Protein AF-A0A0R0BRW7-F1 (afdb_monomer_lite)

Organism: NCBI:txid266128

Secondary structure (DSSP, 8-state):
---THHHHHHHHHHHTTSEEEESSPPPGGGS-TTT-HHHHHHHHHHHHHS-EEHHHHHHHHT--HHHHHHHHHHHHHTT-EEEEPTT--------------------TT-HHHHHHHHHTT----

Sequence (125 aa):
MAPAGTDEAGQWSLLRPQLLYLIRWPDPAGVPETLGWGNTARVCALLSRRQSAGFLVGQLLGMEPALCQQILLLLWRQGCLQAIAPGVLGEAAAVAPAASDPTPTTPAGSFIVRLWRRLAGLGQH

Radius of gyration: 19.79 Å; chains: 1; bounding box: 36×62×36 Å

pLDDT: mean 75.24, std 17.96, range [38.34, 93.12]

Foldseek 3Di:
DDDPVVVLVVVLVVQQAFWKAFPDQDDPVQDDPVLPPVNLVQLNVVRPVDTDGQQCSCVVVVHDSVSSSVSVSSCVVVVRMDTDDPPPPDDDDDPDPDDDDDDDPDDDPDPVVVVVCVVVVVPDD

Structure (mmCIF, N/CA/C/O backbone):
data_AF-A0A0R0BRW7-F1
#
_entry.id   AF-A0A0R0BRW7-F1
#
loop_
_atom_site.group_PDB
_atom_site.id
_atom_site.type_symbol
_atom_site.label_atom_id
_atom_site.label_alt_id
_atom_site.label_comp_id
_atom_site.label_asym_id
_atom_site.label_entity_id
_atom_site.label_seq_id
_atom_site.pdbx_PDB_ins_code
_atom_site.Cartn_x
_atom_site.Cartn_y
_atom_site.Cartn_z
_atom_site.occupancy
_atom_site.B_iso_or_equiv
_atom_site.auth_seq_id
_atom_site.auth_comp_id
_atom_site.auth_asym_id
_atom_site.auth_atom_id
_atom_site.pdbx_PDB_model_num
ATOM 1 N N . MET A 1 1 ? 17.668 -19.595 9.838 1.00 38.41 1 MET A N 1
ATOM 2 C CA . MET A 1 1 ? 16.304 -19.459 9.286 1.00 38.41 1 MET A CA 1
ATOM 3 C C . MET A 1 1 ? 15.542 -18.520 10.216 1.00 38.41 1 MET A C 1
ATOM 5 O O . MET A 1 1 ? 15.032 -18.964 11.231 1.00 38.41 1 MET A O 1
ATOM 9 N N . ALA A 1 2 ? 15.651 -17.208 9.983 1.00 38.34 2 ALA A N 1
ATOM 10 C CA . ALA A 1 2 ? 15.093 -16.175 10.863 1.00 38.34 2 ALA A CA 1
ATOM 11 C C . ALA A 1 2 ? 13.602 -15.945 10.542 1.00 38.34 2 ALA A C 1
ATOM 13 O O . ALA A 1 2 ? 13.219 -16.096 9.379 1.00 38.34 2 ALA A O 1
ATOM 14 N N . PRO A 1 3 ? 12.755 -15.608 11.530 1.00 45.53 3 PRO A N 1
ATOM 15 C CA . PRO A 1 3 ? 11.321 -15.474 11.317 1.00 45.53 3 PRO A CA 1
ATOM 16 C C . PRO A 1 3 ? 11.032 -14.201 10.512 1.00 45.53 3 PRO A C 1
ATOM 18 O O . PRO A 1 3 ? 11.130 -13.089 11.022 1.00 45.53 3 PRO A O 1
ATOM 21 N N . ALA A 1 4 ? 10.647 -14.365 9.247 1.00 52.34 4 ALA A N 1
ATOM 22 C CA . ALA A 1 4 ? 10.262 -13.264 8.360 1.00 52.34 4 ALA A CA 1
ATOM 23 C C . ALA A 1 4 ? 9.010 -12.491 8.841 1.00 52.34 4 ALA A C 1
ATOM 25 O O . ALA A 1 4 ? 8.746 -11.394 8.363 1.00 52.34 4 ALA A O 1
ATOM 26 N N . GLY A 1 5 ? 8.260 -13.028 9.813 1.00 51.09 5 GLY A N 1
ATOM 27 C CA . GLY A 1 5 ? 6.989 -12.456 10.273 1.00 51.09 5 GLY A CA 1
ATOM 28 C C . GLY A 1 5 ? 7.099 -11.246 11.209 1.00 51.09 5 GLY A C 1
ATOM 29 O O . GLY A 1 5 ? 6.152 -10.468 11.300 1.00 51.09 5 GLY A O 1
ATOM 30 N N . THR A 1 6 ? 8.227 -11.045 11.899 1.00 55.47 6 THR A N 1
ATOM 31 C CA . THR A 1 6 ? 8.386 -9.904 12.826 1.00 55.47 6 THR A CA 1
ATOM 32 C C . THR A 1 6 ? 8.637 -8.583 12.102 1.00 55.47 6 THR A C 1
ATOM 34 O O . THR A 1 6 ? 8.251 -7.527 12.600 1.00 55.47 6 THR A O 1
ATOM 37 N N . ASP A 1 7 ? 9.240 -8.639 10.916 1.00 66.19 7 ASP A N 1
ATOM 38 C CA . ASP A 1 7 ? 9.613 -7.441 10.163 1.00 66.19 7 ASP A CA 1
ATOM 39 C C . ASP A 1 7 ? 8.394 -6.820 9.461 1.00 66.19 7 ASP A C 1
ATOM 41 O O . ASP A 1 7 ? 8.171 -5.615 9.549 1.00 66.19 7 ASP A O 1
ATOM 45 N N . GLU A 1 8 ? 7.513 -7.640 8.874 1.00 72.38 8 GLU A N 1
ATOM 46 C CA . GLU A 1 8 ? 6.314 -7.157 8.170 1.00 72.38 8 GLU A CA 1
ATOM 47 C C . GLU A 1 8 ? 5.306 -6.474 9.101 1.00 72.38 8 GLU A C 1
ATOM 49 O O . GLU A 1 8 ? 4.734 -5.438 8.756 1.00 72.38 8 GLU A O 1
ATOM 54 N N . ALA A 1 9 ? 5.108 -7.016 10.306 1.00 78.00 9 ALA A N 1
ATOM 55 C CA . ALA A 1 9 ? 4.234 -6.407 11.306 1.00 78.00 9 ALA A CA 1
ATOM 56 C C . ALA A 1 9 ? 4.790 -5.060 11.807 1.00 78.00 9 ALA A C 1
ATOM 58 O O . ALA A 1 9 ? 4.028 -4.108 12.017 1.00 78.00 9 ALA A O 1
ATOM 59 N N . GLY A 1 10 ? 6.116 -4.957 11.953 1.00 80.56 10 GLY A N 1
ATOM 60 C CA . GLY A 1 10 ? 6.807 -3.716 12.307 1.00 80.56 10 GLY A CA 1
ATOM 61 C C . GLY A 1 10 ? 6.714 -2.662 11.201 1.00 80.56 10 GLY A C 1
ATOM 62 O O . GLY A 1 10 ? 6.284 -1.537 11.457 1.00 80.56 10 GLY A O 1
ATOM 63 N N . GLN A 1 11 ? 7.020 -3.041 9.958 1.00 82.00 11 GLN A N 1
ATOM 64 C CA . GLN A 1 11 ? 6.890 -2.177 8.781 1.00 82.00 11 GLN A CA 1
ATOM 65 C C . GLN A 1 11 ? 5.457 -1.674 8.609 1.00 82.00 11 GLN A C 1
ATOM 67 O O . GLN A 1 11 ? 5.236 -0.481 8.399 1.00 82.00 11 GLN A O 1
ATOM 72 N N . TRP A 1 12 ? 4.465 -2.555 8.758 1.00 83.12 12 TRP A N 1
ATOM 73 C CA . TRP A 1 12 ? 3.067 -2.153 8.680 1.00 83.12 12 TRP A CA 1
ATOM 74 C C . TRP A 1 12 ? 2.690 -1.168 9.782 1.00 83.12 12 TRP A C 1
ATOM 76 O O . TRP A 1 12 ? 2.013 -0.183 9.508 1.00 83.12 12 TR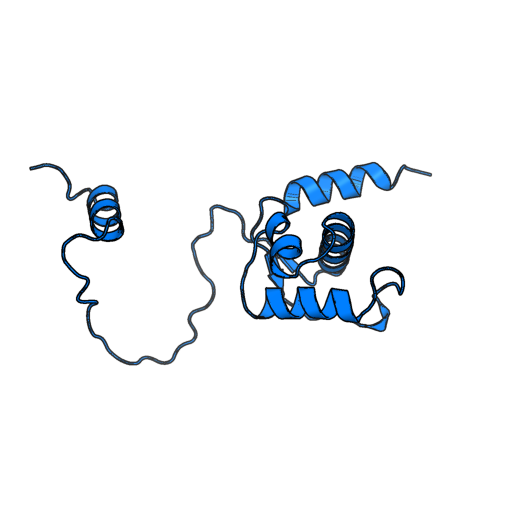P A O 1
ATOM 86 N N . SER A 1 13 ? 3.160 -1.379 11.012 1.00 83.06 13 SER A N 1
ATOM 87 C CA . SER A 1 13 ? 2.894 -0.462 12.127 1.00 83.06 13 SER A CA 1
ATOM 88 C C . SER A 1 13 ? 3.446 0.945 11.868 1.00 83.06 13 SER A C 1
ATOM 90 O O . SER A 1 13 ? 2.803 1.928 12.233 1.00 83.06 13 SER A O 1
ATOM 92 N N . LEU A 1 14 ? 4.586 1.049 11.177 1.00 80.81 14 LEU A N 1
ATOM 93 C CA . LEU A 1 14 ? 5.183 2.322 10.759 1.00 80.81 14 LEU A CA 1
ATOM 94 C C . LEU A 1 14 ? 4.480 2.950 9.548 1.00 80.81 14 LEU A C 1
ATOM 96 O O . LEU A 1 14 ? 4.413 4.174 9.441 1.00 80.81 14 LEU A O 1
ATOM 100 N N . LEU A 1 15 ? 3.957 2.139 8.629 1.00 82.69 15 LEU A N 1
ATOM 101 C CA . LEU A 1 15 ? 3.276 2.611 7.419 1.00 82.69 15 LEU A CA 1
ATOM 102 C C . LEU A 1 15 ? 1.823 2.999 7.662 1.00 82.69 15 LEU A C 1
ATOM 104 O O . LEU A 1 15 ? 1.318 3.936 7.047 1.00 82.69 15 LEU A O 1
ATOM 108 N N . ARG A 1 16 ? 1.146 2.290 8.564 1.00 81.06 16 ARG A N 1
ATOM 109 C CA . ARG A 1 16 ? -0.282 2.438 8.841 1.00 81.06 16 ARG A CA 1
ATOM 110 C C . ARG A 1 16 ? -0.702 3.889 9.117 1.00 81.06 16 ARG A C 1
ATOM 112 O O . ARG A 1 16 ? -1.705 4.292 8.525 1.00 81.06 16 ARG A O 1
ATOM 119 N N . PRO A 1 17 ? -0.008 4.675 9.967 1.00 83.94 17 PRO A N 1
ATOM 120 C CA . PRO A 1 17 ? -0.398 6.059 10.232 1.00 83.94 17 PRO A CA 1
ATOM 121 C C . PRO A 1 17 ? 0.069 7.052 9.157 1.00 83.94 17 PRO A C 1
ATOM 123 O O . PRO A 1 17 ? -0.347 8.208 9.195 1.00 83.94 17 PRO A O 1
ATOM 126 N N . GLN A 1 18 ? 0.929 6.646 8.218 1.00 83.94 18 GLN A N 1
ATOM 127 C CA . GLN A 1 18 ? 1.533 7.564 7.257 1.00 83.94 18 GLN A CA 1
ATOM 128 C C . GLN A 1 18 ? 0.665 7.769 6.017 1.00 83.94 18 GLN A C 1
ATOM 130 O O . GLN A 1 18 ? -0.036 6.862 5.560 1.00 83.94 18 GLN A O 1
ATOM 135 N N . LEU A 1 19 ? 0.738 8.982 5.465 1.00 87.75 19 LEU A N 1
ATOM 136 C CA . LEU A 1 19 ? 0.156 9.325 4.172 1.00 87.75 19 LEU A CA 1
ATOM 137 C C . LEU A 1 19 ? 1.031 8.742 3.068 1.00 87.75 19 LEU A C 1
ATOM 139 O O . LEU A 1 19 ? 2.191 9.120 2.929 1.00 87.75 19 LEU A O 1
ATOM 143 N N . LEU A 1 20 ? 0.464 7.823 2.293 1.00 90.00 20 LEU A N 1
ATOM 144 C CA . LEU A 1 20 ? 1.144 7.151 1.197 1.00 90.00 20 LEU A CA 1
ATOM 145 C C . LEU A 1 20 ? 0.737 7.781 -0.132 1.00 90.00 20 LEU A C 1
ATOM 147 O O . LEU A 1 20 ? -0.432 8.126 -0.336 1.00 90.00 20 LEU A O 1
ATOM 151 N N . TYR A 1 21 ? 1.690 7.878 -1.052 1.00 90.75 21 TYR A N 1
ATOM 152 C CA . TYR A 1 21 ? 1.435 8.211 -2.449 1.00 90.75 21 TYR A CA 1
ATOM 153 C C . TYR A 1 21 ? 2.267 7.338 -3.379 1.00 90.75 21 TYR A C 1
ATOM 155 O O . TYR A 1 21 ? 3.316 6.811 -2.997 1.00 90.75 21 TYR A O 1
ATOM 163 N N . LEU A 1 22 ? 1.767 7.162 -4.600 1.00 92.25 22 LEU A N 1
ATOM 164 C CA . LEU A 1 22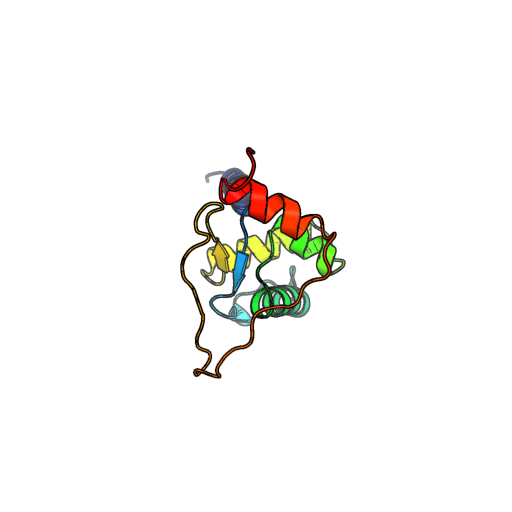 ? 2.444 6.369 -5.614 1.00 92.25 22 LEU A CA 1
ATOM 165 C C . LEU A 1 22 ? 3.497 7.224 -6.329 1.00 92.25 22 LEU A C 1
ATOM 167 O O . LEU A 1 22 ? 3.171 8.282 -6.861 1.00 92.25 22 LEU A O 1
ATOM 171 N N . ILE A 1 23 ? 4.743 6.750 -6.365 1.00 91.81 23 ILE A N 1
ATOM 172 C CA . ILE A 1 23 ? 5.832 7.374 -7.136 1.00 91.81 23 ILE A CA 1
ATOM 173 C C . ILE A 1 23 ? 5.953 6.714 -8.510 1.00 91.81 23 ILE A C 1
ATOM 175 O O . ILE A 1 23 ? 6.176 7.374 -9.521 1.00 91.81 23 ILE A O 1
ATOM 179 N N . ARG A 1 24 ? 5.826 5.384 -8.546 1.00 90.38 24 ARG A N 1
ATOM 180 C CA . ARG A 1 24 ? 5.945 4.571 -9.758 1.00 90.38 24 ARG A CA 1
ATOM 181 C C . ARG A 1 24 ? 4.911 3.459 -9.747 1.00 90.38 24 ARG A C 1
ATOM 183 O O . ARG A 1 24 ? 4.519 2.976 -8.686 1.00 90.38 24 ARG A O 1
ATOM 190 N N . TRP A 1 25 ? 4.508 3.035 -10.935 1.00 91.00 25 TRP A N 1
ATOM 191 C CA . TRP A 1 25 ? 3.681 1.847 -11.083 1.00 91.00 25 TRP A CA 1
ATOM 192 C C . TRP A 1 25 ? 4.532 0.585 -10.888 1.00 91.00 25 TRP A C 1
ATOM 194 O O . TRP A 1 25 ? 5.669 0.552 -11.366 1.00 91.00 25 TRP A O 1
ATOM 204 N N . PRO A 1 26 ? 4.014 -0.430 -10.176 1.00 89.12 26 PRO A N 1
ATOM 205 C CA . PRO A 1 26 ? 4.688 -1.715 -10.038 1.00 89.12 26 PRO A CA 1
ATOM 206 C C . PRO A 1 26 ? 4.735 -2.446 -11.383 1.00 89.12 26 PRO A C 1
ATOM 208 O O . PRO A 1 26 ? 3.876 -2.243 -12.241 1.00 89.12 26 PRO A O 1
ATOM 211 N N . ASP A 1 27 ? 5.715 -3.330 -11.547 1.00 88.06 27 ASP A N 1
ATOM 212 C CA . ASP A 1 27 ? 5.753 -4.249 -12.683 1.00 88.06 27 ASP A CA 1
ATOM 213 C C . ASP A 1 27 ? 4.706 -5.364 -12.475 1.00 88.06 27 ASP A C 1
ATOM 215 O O . ASP A 1 27 ? 4.729 -6.013 -11.420 1.00 88.06 27 ASP A O 1
ATOM 219 N N . PRO A 1 28 ? 3.795 -5.621 -13.435 1.00 85.69 28 PRO A N 1
ATOM 220 C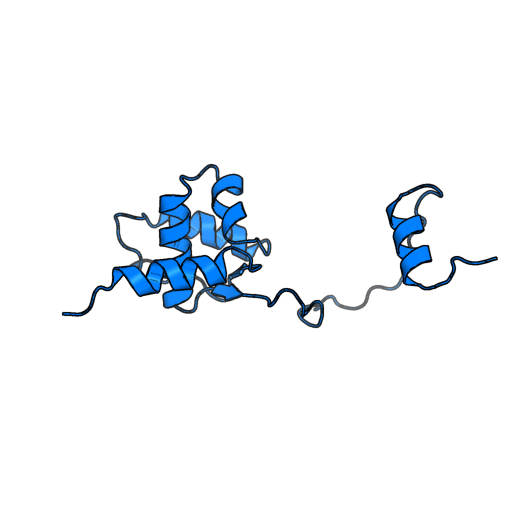 CA . PRO A 1 28 ? 2.840 -6.724 -13.347 1.00 85.69 28 PRO A CA 1
ATOM 221 C C . PRO A 1 28 ? 3.483 -8.095 -13.140 1.00 85.69 28 PRO A C 1
ATOM 223 O O . PRO A 1 28 ? 2.886 -8.930 -12.463 1.00 85.69 28 PRO A O 1
ATOM 226 N N . ALA A 1 29 ? 4.701 -8.324 -13.640 1.00 86.62 29 ALA A N 1
ATOM 227 C CA . ALA A 1 29 ? 5.408 -9.586 -13.428 1.00 86.62 29 ALA A CA 1
ATOM 228 C C . ALA A 1 29 ? 5.839 -9.799 -11.963 1.00 86.62 29 ALA A C 1
ATOM 230 O O . ALA A 1 29 ? 6.052 -10.930 -11.532 1.00 86.62 29 ALA A O 1
ATOM 231 N N . GLY A 1 30 ? 5.962 -8.718 -11.185 1.00 83.12 30 GLY A N 1
ATOM 232 C CA . GLY A 1 30 ? 6.375 -8.752 -9.782 1.00 83.12 30 GLY A CA 1
ATOM 233 C C . GLY A 1 30 ? 5.226 -8.914 -8.785 1.00 83.12 30 GLY A C 1
ATOM 234 O O . GLY A 1 30 ? 5.474 -8.896 -7.577 1.00 83.12 30 GLY A O 1
ATOM 235 N N . VAL A 1 31 ? 3.978 -9.019 -9.252 1.00 87.44 31 VAL A N 1
ATOM 236 C CA . VAL A 1 31 ? 2.799 -9.140 -8.387 1.00 87.44 31 VAL A CA 1
ATOM 237 C C . VAL A 1 31 ? 2.386 -10.610 -8.282 1.00 87.44 31 VAL A C 1
ATOM 239 O O . VAL A 1 31 ? 2.088 -11.229 -9.300 1.00 87.44 31 VAL A O 1
ATOM 242 N N . PRO A 1 32 ? 2.323 -11.184 -7.068 1.00 88.00 32 PRO A N 1
ATOM 243 C CA . PRO A 1 32 ? 1.892 -12.560 -6.889 1.00 88.00 32 PRO A CA 1
ATOM 244 C C . PRO A 1 32 ? 0.413 -12.715 -7.259 1.00 88.00 32 PRO A C 1
ATOM 246 O O . PRO A 1 32 ? -0.424 -11.866 -6.930 1.00 88.00 32 PRO A O 1
ATOM 249 N N . GLU A 1 33 ? 0.076 -13.840 -7.890 1.00 86.38 33 GLU A N 1
ATOM 250 C CA . GLU A 1 33 ? -1.299 -14.154 -8.303 1.00 86.38 33 GLU A CA 1
ATOM 251 C C . GLU A 1 33 ? -2.285 -14.161 -7.127 1.00 86.38 33 GLU A C 1
ATOM 253 O O . GLU A 1 33 ? -3.451 -13.818 -7.302 1.00 86.38 33 GLU A O 1
ATOM 258 N N . THR A 1 34 ? -1.805 -14.462 -5.915 1.00 87.06 34 THR A N 1
ATOM 259 C CA . THR A 1 34 ? -2.599 -14.455 -4.676 1.00 87.06 34 THR A CA 1
ATOM 260 C C . THR A 1 34 ? -3.192 -13.086 -4.344 1.00 87.06 34 THR A C 1
ATOM 262 O O . THR A 1 34 ? -4.292 -13.011 -3.802 1.00 87.06 34 THR A O 1
ATOM 265 N N . LEU A 1 35 ? -2.484 -12.002 -4.671 1.00 86.38 35 LEU A N 1
ATOM 266 C CA . LEU A 1 35 ? -2.981 -10.633 -4.503 1.00 86.38 35 LEU A CA 1
ATOM 267 C C . LEU A 1 35 ? -3.801 -10.196 -5.719 1.00 86.38 35 LEU A C 1
ATOM 269 O O . LEU A 1 35 ? -4.788 -9.469 -5.578 1.00 86.38 35 LEU A O 1
ATOM 273 N N . GLY A 1 36 ? -3.406 -10.683 -6.896 1.00 88.88 36 GLY A N 1
ATOM 274 C CA . GLY A 1 36 ? -4.041 -10.406 -8.173 1.00 88.88 36 GLY A CA 1
ATOM 275 C C . GLY A 1 36 ? -3.716 -9.007 -8.694 1.00 88.88 36 GLY A C 1
ATOM 276 O O . GLY A 1 36 ? -3.885 -7.997 -8.006 1.00 88.88 36 GLY A O 1
ATOM 277 N N . TRP A 1 37 ? -3.310 -8.924 -9.964 1.00 89.50 37 TRP A N 1
ATOM 278 C CA . TRP A 1 37 ? -2.961 -7.651 -10.603 1.00 89.50 37 TRP A CA 1
ATOM 279 C C . TRP A 1 37 ? -4.093 -6.618 -10.536 1.00 89.50 37 TRP A C 1
ATOM 281 O O . TRP A 1 37 ? -3.841 -5.444 -10.282 1.00 89.50 37 TRP A O 1
ATOM 291 N N . GLY A 1 38 ? -5.351 -7.047 -10.688 1.00 91.50 38 GLY A N 1
ATOM 292 C CA . GLY A 1 38 ? -6.507 -6.147 -10.639 1.00 91.50 38 GLY A CA 1
ATOM 293 C C . GLY A 1 38 ? -6.646 -5.399 -9.309 1.00 91.50 38 GLY A C 1
ATOM 294 O O . GLY A 1 38 ? -6.926 -4.201 -9.303 1.00 91.50 38 GLY A O 1
ATOM 295 N N . ASN A 1 39 ? -6.401 -6.064 -8.178 1.00 90.88 39 ASN A N 1
ATOM 296 C CA . ASN A 1 39 ? -6.467 -5.426 -6.862 1.00 90.88 39 ASN A CA 1
ATOM 297 C C . ASN A 1 39 ? -5.296 -4.464 -6.654 1.00 90.88 39 ASN A C 1
ATOM 299 O O . ASN A 1 39 ? -5.502 -3.331 -6.216 1.00 90.88 39 ASN A O 1
ATOM 303 N N . THR A 1 40 ? -4.087 -4.883 -7.035 1.00 91.94 40 THR A N 1
ATOM 304 C CA . THR A 1 40 ? -2.884 -4.045 -6.966 1.00 91.94 40 THR A CA 1
ATOM 305 C C . THR A 1 40 ? -3.033 -2.791 -7.822 1.00 91.94 40 THR A C 1
ATOM 307 O O . THR A 1 40 ? -2.822 -1.682 -7.335 1.00 91.94 40 THR A O 1
ATOM 310 N N . ALA A 1 41 ? -3.507 -2.935 -9.060 1.00 92.81 41 ALA A N 1
ATOM 311 C CA . ALA A 1 41 ? -3.758 -1.821 -9.964 1.00 92.81 41 ALA A CA 1
ATOM 312 C C . ALA A 1 41 ? -4.805 -0.844 -9.409 1.00 92.81 41 ALA A C 1
ATOM 314 O O . ALA A 1 41 ? -4.638 0.363 -9.554 1.00 92.81 41 ALA A O 1
ATOM 315 N N . ARG A 1 42 ? -5.854 -1.322 -8.723 1.00 93.12 42 ARG A N 1
ATOM 316 C CA . ARG A 1 42 ? -6.846 -0.451 -8.061 1.00 93.12 42 ARG A CA 1
ATOM 317 C C . ARG A 1 42 ? -6.232 0.367 -6.925 1.00 93.12 42 ARG A C 1
ATOM 319 O O . ARG A 1 42 ? -6.521 1.559 -6.817 1.00 93.12 42 ARG A O 1
ATOM 326 N N . VAL A 1 43 ? -5.370 -0.246 -6.111 1.00 92.81 43 VAL A N 1
ATOM 327 C CA . VAL A 1 43 ? -4.619 0.455 -5.055 1.00 92.81 43 VAL A CA 1
ATOM 328 C C . VAL A 1 43 ? -3.689 1.504 -5.664 1.00 92.81 43 VAL A C 1
ATOM 330 O O . VAL A 1 43 ? -3.734 2.667 -5.260 1.00 92.81 43 VAL A O 1
ATOM 333 N N . CYS A 1 44 ? -2.913 1.136 -6.685 1.00 92.31 44 CYS A N 1
ATOM 334 C CA . CYS A 1 44 ? -2.045 2.065 -7.407 1.00 92.31 44 CYS A CA 1
ATOM 335 C C . CYS A 1 44 ? -2.837 3.210 -8.049 1.00 92.31 44 CYS A C 1
ATOM 337 O O . CYS A 1 44 ? -2.450 4.370 -7.918 1.00 92.31 44 CYS A O 1
ATOM 339 N N . ALA A 1 45 ? -3.975 2.923 -8.683 1.00 92.00 45 ALA A N 1
ATOM 340 C CA . ALA A 1 45 ? -4.828 3.931 -9.305 1.00 92.00 45 ALA A CA 1
ATOM 341 C C . ALA A 1 45 ? -5.395 4.923 -8.278 1.00 92.00 45 ALA A C 1
ATOM 343 O O . ALA A 1 45 ? -5.421 6.126 -8.540 1.00 92.00 45 ALA A O 1
ATOM 344 N N . LEU A 1 46 ? -5.809 4.449 -7.097 1.00 92.00 46 LEU A N 1
ATOM 345 C CA . LEU A 1 46 ? -6.256 5.323 -6.011 1.00 92.00 46 LEU A CA 1
ATOM 346 C C . LEU A 1 46 ? -5.124 6.251 -5.552 1.00 92.00 46 LEU A C 1
ATOM 348 O O . LEU A 1 46 ? -5.313 7.467 -5.499 1.00 92.00 46 LEU A O 1
ATOM 352 N N . LEU A 1 47 ? -3.952 5.678 -5.262 1.00 90.31 47 LEU A N 1
ATOM 353 C CA . LEU A 1 47 ? 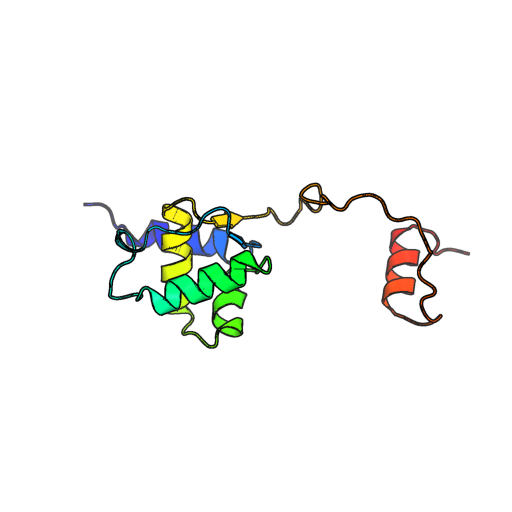-2.791 6.404 -4.738 1.00 90.31 47 LEU A CA 1
ATOM 354 C C . LEU A 1 47 ? -2.122 7.321 -5.773 1.00 90.31 47 LEU A C 1
ATOM 356 O O . LEU A 1 47 ? -1.464 8.284 -5.390 1.00 90.31 47 LEU A O 1
ATOM 360 N N . SER A 1 48 ? -2.322 7.064 -7.070 1.00 89.19 48 SER A N 1
ATOM 361 C CA . SER A 1 48 ? -1.912 7.969 -8.156 1.00 89.19 48 SER A CA 1
ATOM 362 C C . SER A 1 48 ? -2.748 9.247 -8.185 1.00 89.19 48 SER A C 1
ATOM 364 O O . SER A 1 48 ? -2.273 10.290 -8.618 1.00 89.19 48 SER A O 1
ATOM 366 N N . ARG A 1 49 ? -4.019 9.164 -7.769 1.00 87.50 49 ARG A N 1
ATOM 367 C CA . ARG A 1 49 ? -4.959 10.293 -7.818 1.00 87.50 49 ARG A CA 1
ATOM 368 C C . ARG A 1 49 ? -4.980 11.091 -6.527 1.00 87.50 49 ARG A C 1
ATOM 370 O O . ARG A 1 49 ? -5.216 12.295 -6.569 1.00 87.50 49 ARG A O 1
ATOM 377 N N . ARG A 1 50 ? -4.798 10.430 -5.382 1.00 85.19 50 ARG A N 1
ATOM 378 C CA . ARG A 1 50 ? -4.756 11.100 -4.084 1.00 85.19 50 ARG A CA 1
ATOM 379 C C . ARG A 1 50 ? -3.839 10.381 -3.112 1.00 85.19 50 ARG A C 1
ATOM 381 O O . ARG A 1 50 ? -3.813 9.156 -3.048 1.00 85.19 50 ARG A O 1
ATOM 388 N N . GLN A 1 51 ? -3.201 11.169 -2.265 1.00 88.19 51 GLN A N 1
ATOM 389 C CA . GLN A 1 51 ? -2.470 10.666 -1.114 1.00 88.19 51 GLN A CA 1
ATOM 390 C C . GLN A 1 51 ? -3.471 10.107 -0.095 1.00 88.19 51 GLN A C 1
ATOM 392 O O . GLN A 1 51 ? -4.532 10.698 0.134 1.00 88.19 51 GLN A O 1
ATOM 397 N N . SER A 1 52 ? -3.179 8.953 0.500 1.00 88.38 52 SER A N 1
ATOM 398 C CA . SER A 1 52 ? -4.084 8.327 1.466 1.00 88.38 52 SER A CA 1
ATOM 399 C C . SER A 1 52 ? -3.318 7.606 2.560 1.00 88.38 52 SER A C 1
ATOM 401 O O . SER A 1 52 ? -2.282 6.998 2.308 1.00 88.38 52 SER A O 1
ATOM 403 N N . ALA A 1 53 ? -3.851 7.646 3.781 1.00 87.12 53 ALA A N 1
ATOM 404 C CA . ALA A 1 53 ? -3.285 6.877 4.877 1.00 87.12 53 ALA A CA 1
ATOM 405 C C . ALA A 1 53 ? -3.435 5.377 4.603 1.00 87.12 53 ALA A C 1
ATOM 407 O O . ALA A 1 53 ? -4.499 4.949 4.139 1.00 87.12 53 ALA A O 1
ATOM 408 N N . GLY A 1 54 ? -2.406 4.585 4.917 1.00 84.50 54 GLY A N 1
ATOM 409 C CA . GLY A 1 54 ? -2.384 3.148 4.623 1.00 84.50 54 GLY A CA 1
ATOM 410 C C . GLY A 1 54 ? -3.605 2.395 5.166 1.00 84.50 54 GLY A C 1
ATOM 411 O O . GLY A 1 54 ? -4.181 1.564 4.469 1.00 84.50 54 GLY A O 1
ATOM 412 N N . PHE A 1 55 ? -4.084 2.753 6.364 1.00 85.06 55 PHE A N 1
ATOM 413 C CA . PHE A 1 55 ? -5.276 2.129 6.957 1.00 85.06 55 PHE A CA 1
ATOM 414 C C . PHE A 1 55 ? -6.601 2.475 6.251 1.00 85.06 55 PHE A C 1
ATOM 416 O O . PHE A 1 55 ? -7.570 1.729 6.380 1.00 85.06 55 PHE A O 1
ATOM 423 N N . LEU A 1 56 ? -6.664 3.597 5.525 1.00 89.00 56 LEU A N 1
ATOM 424 C CA . LEU A 1 56 ? -7.878 4.046 4.833 1.00 89.00 56 LEU A CA 1
ATOM 425 C C . LEU A 1 56 ? -8.017 3.448 3.434 1.00 89.00 56 LEU A C 1
ATOM 427 O O . LEU A 1 56 ? -9.132 3.356 2.930 1.00 89.00 56 LEU A O 1
ATOM 431 N N . VAL A 1 57 ? -6.915 3.036 2.804 1.00 89.38 57 VAL A N 1
ATOM 432 C CA . VAL A 1 57 ? -6.915 2.540 1.416 1.00 89.38 57 VAL A CA 1
ATOM 433 C C . VAL A 1 57 ? -7.891 1.373 1.235 1.00 89.38 57 VAL A C 1
ATOM 435 O O . VAL A 1 57 ? -8.696 1.397 0.306 1.00 89.38 57 VAL A O 1
ATOM 438 N N . GLY A 1 58 ? -7.884 0.401 2.154 1.00 89.06 58 GLY A N 1
ATOM 439 C CA . GLY A 1 58 ? -8.788 -0.752 2.095 1.00 89.06 58 GLY A CA 1
ATOM 440 C C . GLY A 1 58 ? -10.262 -0.353 2.190 1.00 89.06 58 GLY A C 1
ATOM 441 O O . GLY A 1 58 ? -11.076 -0.793 1.381 1.00 89.06 58 GLY A O 1
ATOM 442 N N . GLN A 1 59 ? -10.587 0.567 3.104 1.00 90.06 59 GLN A N 1
ATOM 443 C CA . GLN A 1 59 ? -11.949 1.083 3.291 1.00 90.06 59 GLN A CA 1
ATOM 444 C C . GLN A 1 59 ? -12.462 1.814 2.044 1.00 90.06 59 GLN A C 1
ATOM 446 O O . GLN A 1 59 ? -13.607 1.640 1.642 1.00 90.06 59 GLN A O 1
ATOM 451 N N . LEU A 1 60 ? -11.602 2.593 1.386 1.00 89.50 60 LEU A N 1
ATOM 452 C CA . LEU A 1 60 ? -11.965 3.357 0.189 1.00 89.50 60 LEU A CA 1
ATOM 453 C C . LEU A 1 60 ? -12.220 2.476 -1.034 1.00 89.50 60 LEU A C 1
ATOM 455 O O . LEU A 1 60 ? -12.979 2.860 -1.920 1.00 89.50 60 LEU A O 1
ATOM 459 N N . LEU A 1 61 ? -11.566 1.318 -1.099 1.00 89.19 61 LEU A N 1
ATOM 460 C CA . LEU A 1 61 ? -11.691 0.377 -2.210 1.00 89.19 61 LEU A CA 1
ATOM 461 C C . LEU A 1 61 ? -12.716 -0.732 -1.945 1.00 89.19 61 LEU A C 1
ATOM 463 O O . LEU A 1 61 ? -12.957 -1.541 -2.847 1.00 89.19 61 LEU A O 1
ATOM 467 N N . GLY A 1 62 ? -13.308 -0.769 -0.743 1.00 90.50 62 GLY A N 1
ATOM 468 C CA . GLY A 1 62 ? -14.183 -1.857 -0.299 1.00 90.50 62 GLY A CA 1
ATOM 469 C C . GLY A 1 62 ? -13.455 -3.203 -0.272 1.00 90.50 62 GLY A C 1
ATOM 470 O O . GLY A 1 62 ? -14.017 -4.217 -0.671 1.00 90.50 62 GLY A O 1
ATOM 471 N N . MET A 1 63 ? -12.173 -3.193 0.096 1.00 90.88 63 MET A N 1
ATOM 472 C CA . MET A 1 63 ? -11.275 -4.343 0.047 1.00 90.88 63 MET A CA 1
ATOM 473 C C . MET A 1 63 ? -10.974 -4.858 1.454 1.00 90.88 63 MET A C 1
ATOM 475 O O . MET A 1 63 ? -10.856 -4.071 2.395 1.00 90.88 63 MET A O 1
ATOM 479 N N . GLU A 1 64 ? -10.781 -6.173 1.574 1.00 89.88 64 GLU A N 1
ATOM 480 C CA . GLU A 1 64 ? -10.375 -6.813 2.825 1.00 89.88 64 GLU A CA 1
ATOM 481 C C . GLU A 1 64 ? -9.076 -6.177 3.366 1.00 89.88 64 GLU A C 1
ATOM 483 O O . GLU A 1 64 ? -8.088 -6.062 2.624 1.00 89.88 64 GLU A O 1
ATOM 488 N N . PRO A 1 65 ? -9.025 -5.766 4.648 1.00 87.38 65 PRO A N 1
ATOM 489 C CA . PRO A 1 65 ? -7.894 -5.018 5.191 1.00 87.38 65 PRO A CA 1
ATOM 490 C C . PRO A 1 65 ? -6.590 -5.819 5.158 1.00 87.38 65 PRO A C 1
ATOM 492 O O . PRO A 1 65 ? -5.537 -5.243 4.891 1.00 87.38 65 PRO A O 1
ATOM 495 N N . ALA A 1 66 ? -6.655 -7.139 5.360 1.00 89.44 66 ALA A N 1
ATOM 496 C CA . ALA A 1 66 ? -5.487 -8.015 5.282 1.00 89.44 66 ALA A CA 1
ATOM 497 C C . ALA A 1 66 ? -4.890 -8.054 3.864 1.00 89.44 66 ALA A C 1
ATOM 499 O O . ALA A 1 66 ? -3.672 -7.980 3.703 1.00 89.44 66 ALA A O 1
ATOM 500 N N . LEU A 1 67 ? -5.740 -8.106 2.832 1.00 90.75 67 LEU A N 1
ATOM 501 C CA . LEU A 1 67 ? -5.308 -8.108 1.433 1.00 90.75 67 LEU A CA 1
ATOM 502 C C . LEU A 1 67 ? -4.725 -6.745 1.038 1.00 90.75 67 LEU A C 1
ATOM 504 O O . LEU A 1 67 ? -3.653 -6.673 0.439 1.00 90.75 67 LEU A O 1
ATOM 508 N N . CYS A 1 68 ? -5.374 -5.652 1.448 1.00 91.31 68 CYS A N 1
ATOM 509 C CA . CYS A 1 68 ? -4.858 -4.301 1.227 1.00 91.31 68 CYS A CA 1
ATOM 510 C C . CYS A 1 68 ? -3.494 -4.087 1.902 1.00 91.31 68 CYS A C 1
ATOM 512 O O . CYS A 1 68 ? -2.601 -3.487 1.303 1.00 91.31 68 CYS A O 1
ATOM 514 N N . GLN A 1 69 ? -3.318 -4.579 3.131 1.00 91.81 69 GLN A N 1
ATOM 515 C CA . GLN A 1 69 ? -2.044 -4.517 3.848 1.00 91.81 69 GLN A CA 1
ATOM 516 C C . GLN A 1 69 ? -0.934 -5.229 3.066 1.00 91.81 69 GLN A C 1
ATOM 518 O O . GLN A 1 69 ? 0.139 -4.657 2.884 1.00 91.81 69 GLN A O 1
ATOM 523 N N . GLN A 1 70 ? -1.190 -6.442 2.570 1.00 92.00 70 GLN A N 1
ATOM 524 C CA . GLN A 1 70 ? -0.203 -7.199 1.796 1.00 92.00 70 GLN A CA 1
ATOM 525 C C . GLN A 1 70 ? 0.187 -6.475 0.499 1.00 92.00 70 GLN A C 1
ATOM 527 O O . GLN A 1 70 ? 1.371 -6.394 0.177 1.00 92.00 70 GLN A O 1
ATOM 532 N N . ILE A 1 71 ? -0.780 -5.879 -0.209 1.00 92.25 71 ILE A N 1
ATOM 533 C CA . ILE A 1 71 ? -0.503 -5.079 -1.413 1.00 92.25 71 ILE A CA 1
ATOM 534 C C . ILE A 1 71 ? 0.353 -3.858 -1.072 1.00 92.25 71 ILE A C 1
ATOM 536 O O . ILE A 1 71 ? 1.354 -3.606 -1.737 1.00 92.25 71 ILE A O 1
ATOM 540 N N . LEU A 1 72 ? -0.002 -3.099 -0.033 1.00 91.69 72 LEU A N 1
ATOM 541 C CA . LEU A 1 72 ? 0.755 -1.908 0.362 1.00 91.69 72 LEU A CA 1
ATOM 542 C C . LEU A 1 72 ? 2.188 -2.252 0.782 1.00 91.69 72 LEU A C 1
ATOM 544 O O . LEU A 1 72 ? 3.114 -1.543 0.395 1.00 91.69 72 LEU A O 1
ATOM 548 N N . LEU A 1 73 ? 2.384 -3.349 1.517 1.00 91.50 73 LEU A N 1
ATOM 549 C CA . LEU A 1 73 ? 3.715 -3.839 1.881 1.00 91.50 73 LEU A CA 1
ATOM 550 C C . LEU A 1 73 ? 4.523 -4.264 0.651 1.00 91.50 73 LEU A C 1
ATOM 552 O O . LEU A 1 73 ? 5.701 -3.924 0.547 1.00 91.50 73 LEU A O 1
ATOM 556 N N . LEU A 1 74 ? 3.904 -4.954 -0.310 1.00 91.62 74 LEU A N 1
ATOM 557 C CA . LEU A 1 74 ? 4.563 -5.327 -1.561 1.00 91.62 74 LEU A CA 1
ATOM 558 C C . LEU A 1 74 ? 5.020 -4.090 -2.343 1.00 91.62 74 LEU A C 1
ATOM 560 O O . LEU A 1 74 ? 6.184 -3.999 -2.734 1.00 91.62 74 LEU A O 1
ATOM 564 N N . LEU A 1 75 ? 4.133 -3.111 -2.514 1.00 90.94 75 LEU A N 1
ATOM 565 C CA . LEU A 1 75 ? 4.446 -1.869 -3.218 1.00 90.94 75 LEU A CA 1
ATOM 566 C C . LEU A 1 75 ? 5.522 -1.053 -2.489 1.00 90.94 75 LEU A C 1
ATOM 568 O O . LEU A 1 75 ? 6.382 -0.451 -3.133 1.00 90.94 75 LEU A O 1
ATOM 572 N N . TRP A 1 76 ? 5.507 -1.052 -1.156 1.00 90.12 76 TRP A N 1
ATOM 573 C CA . TRP A 1 76 ? 6.542 -0.421 -0.341 1.00 90.12 76 TRP A CA 1
ATOM 574 C C . TRP A 1 76 ? 7.912 -1.064 -0.571 1.00 90.12 76 TRP A C 1
ATOM 576 O O . TRP A 1 76 ? 8.883 -0.372 -0.872 1.00 90.12 76 TRP A O 1
ATOM 586 N N . ARG A 1 77 ? 7.984 -2.399 -0.523 1.00 89.25 77 ARG A N 1
ATOM 587 C CA . ARG A 1 77 ? 9.224 -3.161 -0.750 1.00 89.25 77 ARG A CA 1
ATOM 588 C C . ARG A 1 77 ? 9.784 -2.988 -2.161 1.00 89.25 77 ARG A C 1
ATOM 590 O O . ARG A 1 77 ? 10.996 -3.027 -2.338 1.00 89.25 77 ARG A O 1
ATOM 597 N N . GLN A 1 78 ? 8.921 -2.775 -3.151 1.00 88.62 78 GLN A N 1
ATOM 598 C CA . GLN A 1 78 ? 9.317 -2.483 -4.532 1.00 88.62 78 GLN A CA 1
ATOM 599 C C . GLN A 1 78 ? 9.715 -1.010 -4.752 1.00 88.62 78 GLN A C 1
ATOM 601 O O . GLN A 1 78 ? 10.041 -0.625 -5.875 1.00 88.62 78 GLN A O 1
ATOM 606 N N . GLY A 1 79 ? 9.660 -0.162 -3.718 1.00 89.00 79 GLY A N 1
ATOM 607 C CA . GLY A 1 79 ? 9.936 1.272 -3.845 1.00 89.00 79 GLY A CA 1
ATOM 608 C C . GLY A 1 79 ? 8.912 2.005 -4.717 1.00 89.00 79 GLY A C 1
ATOM 609 O O . GLY A 1 79 ? 9.236 3.011 -5.351 1.00 89.00 79 GLY A O 1
ATOM 610 N N . CYS A 1 80 ? 7.685 1.478 -4.797 1.00 90.62 80 CYS A N 1
ATOM 611 C CA . CYS A 1 80 ? 6.589 2.081 -5.554 1.00 90.62 80 CYS A CA 1
ATOM 612 C C . CYS A 1 80 ? 5.864 3.182 -4.776 1.00 90.62 80 CYS A C 1
ATOM 614 O O . CYS A 1 80 ? 5.249 4.065 -5.378 1.00 90.62 80 CYS A O 1
ATOM 616 N N . LEU A 1 81 ? 5.963 3.144 -3.446 1.00 90.94 81 LEU A N 1
ATOM 617 C CA . LEU A 1 81 ? 5.308 4.071 -2.532 1.00 90.94 81 LEU A CA 1
ATOM 618 C C . LEU A 1 81 ? 6.320 4.960 -1.817 1.00 90.94 81 LEU A C 1
ATOM 620 O O . LEU A 1 81 ? 7.404 4.508 -1.456 1.00 90.94 81 LEU A O 1
ATOM 624 N N . GLN A 1 82 ? 5.910 6.196 -1.542 1.00 89.06 82 GLN A N 1
ATOM 625 C CA . GLN A 1 82 ? 6.557 7.054 -0.555 1.00 89.06 82 GLN A CA 1
ATOM 626 C C . GLN A 1 82 ? 5.584 7.378 0.568 1.00 89.06 82 GLN A C 1
ATOM 628 O O . GLN A 1 82 ? 4.378 7.500 0.346 1.00 89.06 82 GLN A O 1
ATOM 633 N N . ALA A 1 83 ? 6.134 7.545 1.765 1.00 86.94 83 ALA A N 1
ATOM 634 C CA . ALA A 1 83 ? 5.410 8.033 2.919 1.00 86.94 83 ALA A CA 1
ATOM 635 C C . ALA A 1 83 ? 5.758 9.506 3.152 1.00 86.94 83 ALA A C 1
ATOM 637 O O . ALA A 1 83 ? 6.932 9.879 3.155 1.00 86.94 83 ALA A O 1
ATOM 638 N N . ILE A 1 84 ? 4.738 10.334 3.350 1.00 81.12 84 ILE A N 1
ATOM 639 C CA . ILE A 1 84 ? 4.907 11.710 3.810 1.00 81.12 84 ILE A CA 1
ATOM 640 C C . ILE A 1 84 ? 4.920 11.656 5.329 1.00 81.12 84 ILE A C 1
ATOM 642 O O . ILE A 1 84 ? 3.940 11.233 5.951 1.00 81.12 84 ILE A O 1
ATOM 646 N N . ALA A 1 85 ? 6.034 12.082 5.922 1.00 65.00 85 ALA A N 1
ATOM 647 C CA . ALA A 1 85 ? 6.127 12.211 7.364 1.00 65.00 85 ALA A CA 1
ATOM 648 C C . ALA A 1 85 ? 5.023 13.172 7.850 1.00 65.00 85 ALA A C 1
ATOM 650 O O . ALA A 1 85 ? 4.913 14.282 7.315 1.00 65.00 85 ALA A O 1
ATOM 651 N N . PRO A 1 86 ? 4.207 12.785 8.849 1.00 54.53 86 PRO A N 1
ATOM 652 C CA . PRO A 1 86 ? 3.217 13.674 9.444 1.00 54.53 86 PRO A CA 1
ATOM 653 C C . PRO A 1 86 ? 3.964 14.804 10.166 1.00 54.53 86 PRO A C 1
ATOM 655 O O . PRO A 1 86 ? 4.408 14.655 11.298 1.00 54.53 86 PRO A O 1
ATOM 658 N N . GLY A 1 87 ? 4.192 15.905 9.455 1.00 48.25 87 GLY A N 1
ATOM 659 C CA . GLY A 1 87 ? 5.064 17.001 9.885 1.00 48.25 87 GLY A CA 1
ATOM 660 C C . GLY A 1 87 ? 5.685 17.777 8.723 1.00 48.25 87 GLY A C 1
ATOM 661 O O . GLY A 1 87 ? 5.995 18.951 8.885 1.00 48.25 87 GLY A O 1
ATOM 662 N N . VAL A 1 88 ? 5.780 17.176 7.532 1.00 44.41 88 VAL A N 1
ATOM 663 C CA . VAL A 1 88 ? 6.181 17.870 6.299 1.00 44.41 88 VAL A CA 1
ATOM 664 C C . VAL A 1 88 ? 4.923 18.230 5.505 1.00 44.41 88 VAL A C 1
ATOM 666 O O . VAL A 1 88 ? 4.619 17.668 4.459 1.00 44.41 88 VAL A O 1
ATOM 669 N N . LEU A 1 89 ? 4.145 19.175 6.036 1.00 45.84 89 LEU A N 1
ATOM 670 C CA . LEU A 1 89 ? 3.311 20.039 5.197 1.00 45.84 89 LEU A CA 1
ATOM 671 C C . LEU A 1 89 ? 4.237 21.124 4.642 1.00 45.84 89 LEU A C 1
ATOM 673 O O . LEU A 1 89 ? 4.270 22.246 5.135 1.00 45.84 89 LEU A O 1
ATOM 677 N N . GLY A 1 90 ? 5.061 20.748 3.673 1.00 49.59 90 GLY A N 1
ATOM 678 C CA . GLY A 1 90 ? 6.013 21.645 3.039 1.00 49.59 90 GLY A CA 1
ATOM 679 C C . GLY A 1 90 ? 6.604 20.976 1.812 1.00 49.59 90 GLY A C 1
ATOM 680 O O . GLY A 1 90 ? 7.334 20.004 1.943 1.00 49.59 90 GLY A O 1
ATOM 681 N N . GLU A 1 91 ? 6.276 21.517 0.643 1.00 50.59 91 GLU A N 1
ATOM 682 C CA . GLU A 1 91 ? 6.915 21.237 -0.646 1.00 50.59 91 GLU A CA 1
ATOM 683 C C . GLU A 1 91 ? 6.685 19.854 -1.302 1.00 50.59 91 GLU A C 1
ATOM 685 O O . GLU A 1 91 ? 7.471 18.925 -1.146 1.00 50.59 91 GLU A O 1
ATOM 690 N N . ALA A 1 92 ? 5.627 19.752 -2.121 1.00 43.19 92 ALA A N 1
ATOM 691 C CA . ALA A 1 92 ? 5.612 19.167 -3.482 1.00 43.19 92 ALA A CA 1
ATOM 692 C C . ALA A 1 92 ? 4.145 18.888 -3.885 1.00 43.19 92 ALA A C 1
ATOM 694 O O . ALA A 1 92 ? 3.444 18.158 -3.197 1.00 43.19 92 ALA A O 1
ATOM 695 N N . ALA A 1 93 ? 3.560 19.397 -4.967 1.00 42.81 93 ALA A N 1
ATOM 696 C CA . ALA A 1 93 ? 4.086 20.066 -6.141 1.00 42.81 93 ALA A CA 1
ATOM 697 C C . ALA A 1 93 ? 2.997 21.009 -6.685 1.00 42.81 93 ALA A C 1
ATOM 699 O O . ALA A 1 93 ? 1.892 20.569 -7.001 1.00 42.81 93 ALA A O 1
ATOM 700 N N . ALA A 1 94 ? 3.315 22.295 -6.815 1.00 39.88 94 ALA A N 1
ATOM 701 C CA . ALA A 1 94 ? 2.531 23.237 -7.601 1.00 39.88 94 ALA A CA 1
ATOM 702 C C . ALA A 1 94 ? 3.321 23.553 -8.874 1.00 39.88 94 ALA A C 1
ATOM 704 O O . ALA A 1 94 ? 4.052 24.535 -8.940 1.00 39.88 94 ALA A O 1
ATOM 705 N N . VAL A 1 95 ? 3.186 22.701 -9.890 1.00 46.69 95 VAL A N 1
ATOM 706 C CA . VAL A 1 95 ? 3.320 23.165 -11.273 1.00 46.69 95 VAL A CA 1
ATOM 707 C C . VAL A 1 95 ? 1.904 23.457 -11.743 1.00 46.69 95 VAL A C 1
ATOM 709 O O . VAL A 1 95 ? 1.193 22.577 -12.219 1.00 46.69 95 VAL A O 1
ATOM 712 N N . ALA A 1 96 ? 1.484 24.702 -11.556 1.00 40.53 96 ALA A N 1
ATOM 713 C CA . ALA A 1 96 ? 0.394 25.299 -12.306 1.00 40.53 96 ALA A CA 1
ATOM 714 C C . ALA A 1 96 ? 0.938 26.617 -12.876 1.00 40.53 96 ALA A C 1
ATOM 716 O O . ALA A 1 96 ? 1.512 27.400 -12.114 1.00 40.53 96 ALA A O 1
ATOM 717 N N . PRO A 1 97 ? 0.842 26.861 -14.195 1.00 39.53 97 PRO A N 1
ATOM 718 C CA . PRO A 1 97 ? 1.233 28.144 -14.754 1.00 39.53 97 PRO A CA 1
ATOM 719 C C . PRO A 1 97 ? 0.344 29.240 -14.160 1.00 39.53 97 PRO A C 1
ATOM 721 O O . PRO A 1 97 ? -0.853 29.041 -13.950 1.00 39.53 97 PRO A O 1
ATOM 724 N N . ALA A 1 98 ? 0.969 30.377 -13.863 1.00 49.00 98 ALA A N 1
ATOM 725 C CA . ALA A 1 98 ? 0.349 31.544 -13.261 1.00 49.00 98 ALA A CA 1
ATOM 726 C C . ALA A 1 98 ? -0.944 31.947 -13.989 1.00 49.00 98 ALA A C 1
ATOM 728 O O . ALA A 1 98 ? 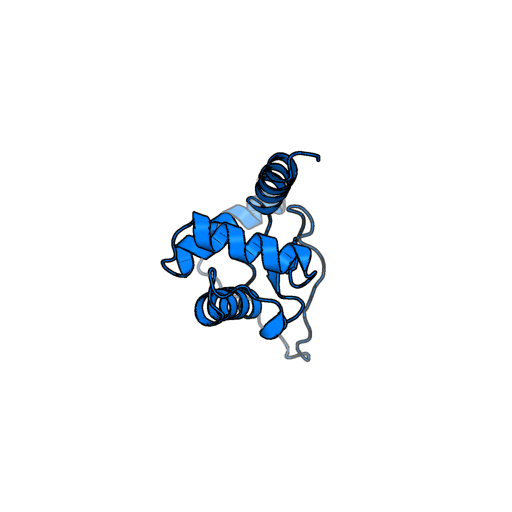-0.919 32.354 -15.149 1.00 49.00 98 ALA A O 1
ATOM 729 N N . ALA A 1 99 ? -2.059 31.880 -13.268 1.00 43.12 99 ALA A N 1
ATOM 730 C CA . ALA A 1 99 ? -3.269 32.621 -13.574 1.00 43.12 99 ALA A CA 1
ATOM 731 C C . ALA A 1 99 ? -3.631 33.416 -12.316 1.00 43.12 99 ALA A C 1
ATOM 733 O O . ALA A 1 99 ? -3.737 32.856 -11.225 1.00 43.12 99 ALA A O 1
ATOM 734 N N . SER A 1 100 ? -3.710 34.732 -12.485 1.00 46.25 100 SER A N 1
ATOM 735 C CA . SER A 1 100 ? -3.962 35.736 -11.455 1.00 46.25 100 SER A CA 1
ATOM 736 C C . SER A 1 100 ? -5.231 35.486 -10.619 1.00 46.25 100 SER A C 1
ATOM 738 O O . SER A 1 100 ? -6.183 34.879 -11.102 1.00 46.25 100 SER A O 1
ATOM 740 N N . ASP A 1 101 ? -5.192 36.010 -9.384 1.00 46.31 101 ASP A N 1
ATOM 741 C CA . ASP A 1 101 ? -6.234 36.228 -8.349 1.00 46.31 101 ASP A CA 1
ATOM 742 C C . ASP A 1 101 ? -7.721 36.206 -8.801 1.00 46.31 101 ASP A C 1
ATOM 744 O O . ASP A 1 101 ? -8.037 36.668 -9.901 1.00 46.31 101 ASP A O 1
ATOM 748 N N . PRO A 1 102 ? -8.673 35.780 -7.932 1.00 50.00 102 PRO A N 1
ATOM 749 C CA . PRO A 1 102 ? -9.064 36.623 -6.793 1.00 50.00 102 PRO A CA 1
ATOM 750 C C . PRO A 1 102 ? -9.308 35.895 -5.450 1.00 50.00 102 PRO A C 1
ATOM 752 O O . PRO A 1 102 ? -9.922 34.831 -5.372 1.00 50.00 102 PRO A O 1
ATOM 755 N N . THR A 1 103 ? -8.867 36.548 -4.375 1.00 57.34 103 THR A N 1
ATOM 756 C CA . THR A 1 103 ? -9.315 36.477 -2.968 1.00 57.34 103 THR A CA 1
ATOM 757 C C . THR A 1 103 ? -10.623 35.693 -2.718 1.00 57.34 103 THR A C 1
ATOM 759 O O . THR A 1 103 ? -11.690 36.089 -3.197 1.00 57.34 103 THR A O 1
ATOM 762 N N . PRO A 1 104 ? -10.610 34.631 -1.883 1.00 52.47 104 PRO A N 1
ATOM 763 C CA . PRO A 1 104 ? -11.809 33.847 -1.608 1.00 52.47 104 PRO A CA 1
ATOM 764 C C . PRO A 1 104 ? -12.787 34.610 -0.702 1.00 52.47 104 PRO A C 1
ATOM 766 O O . PRO A 1 104 ? -12.597 34.736 0.510 1.00 52.47 104 PRO A O 1
ATOM 769 N N . THR A 1 105 ? -13.893 35.072 -1.285 1.00 55.25 105 THR A N 1
ATOM 770 C CA . THR A 1 105 ? -15.063 35.567 -0.550 1.00 55.25 105 THR A CA 1
ATOM 771 C C . THR A 1 105 ? -15.757 34.377 0.121 1.00 55.25 105 THR A C 1
ATOM 773 O O . THR A 1 105 ? -16.607 33.714 -0.465 1.00 55.25 105 THR A O 1
ATOM 776 N N . THR A 1 106 ? -15.351 34.043 1.348 1.00 52.41 106 THR A N 1
ATOM 777 C CA . THR A 1 106 ? -15.944 32.928 2.108 1.00 52.41 106 THR A CA 1
ATOM 778 C C . THR A 1 106 ? -17.005 33.481 3.069 1.00 52.41 106 THR A C 1
ATOM 780 O O . THR A 1 106 ? -16.724 34.473 3.747 1.00 52.41 106 THR A O 1
ATOM 783 N N . PRO A 1 107 ? -18.212 32.888 3.167 1.00 50.59 107 PRO A N 1
ATOM 784 C CA . PRO A 1 107 ? -19.285 33.413 4.009 1.00 50.59 107 PRO A CA 1
ATOM 785 C C . PRO A 1 107 ? -18.867 33.517 5.482 1.00 50.59 107 PRO A C 1
ATOM 787 O O . PRO A 1 107 ? -18.297 32.589 6.070 1.00 50.59 107 PRO A O 1
ATOM 790 N N . ALA A 1 108 ? -19.161 34.679 6.072 1.00 51.75 108 ALA A N 1
ATOM 791 C CA . ALA A 1 108 ? -18.867 35.031 7.454 1.00 51.75 108 ALA A CA 1
ATOM 792 C C . ALA A 1 108 ? -19.617 34.097 8.420 1.00 51.75 108 ALA A C 1
ATOM 794 O O . ALA A 1 108 ? -20.771 34.323 8.762 1.00 51.75 108 ALA A O 1
ATOM 795 N N . GLY A 1 109 ? -18.959 33.017 8.839 1.00 55.97 109 GLY A N 1
ATOM 796 C CA . GLY A 1 109 ? -19.529 32.061 9.793 1.00 55.97 109 GLY A CA 1
ATOM 797 C C . GLY A 1 109 ? -18.894 30.673 9.779 1.00 55.97 109 GLY A C 1
ATOM 798 O O . GLY A 1 109 ? -19.095 29.910 10.720 1.00 55.97 109 GLY A O 1
ATOM 799 N N . SER A 1 110 ? -18.094 30.337 8.760 1.00 63.34 110 SER A N 1
ATOM 800 C CA . SER A 1 110 ? -17.438 29.027 8.701 1.00 63.34 110 SER A CA 1
ATOM 801 C C . SER A 1 110 ? -16.428 28.838 9.840 1.00 63.34 110 SER A C 1
ATOM 803 O O . SER A 1 110 ? -15.572 29.690 10.092 1.00 63.34 110 SER A O 1
ATOM 805 N N . PHE A 1 111 ? -16.508 27.681 10.504 1.00 69.75 111 PHE A N 1
ATOM 806 C CA . PHE A 1 111 ? -15.582 27.219 11.545 1.00 69.75 111 PHE A CA 1
ATOM 807 C C . PHE A 1 111 ? -14.114 27.333 11.116 1.00 69.75 111 PHE A C 1
ATOM 809 O O . PHE A 1 111 ? -13.254 27.688 11.919 1.00 69.75 111 PHE A O 1
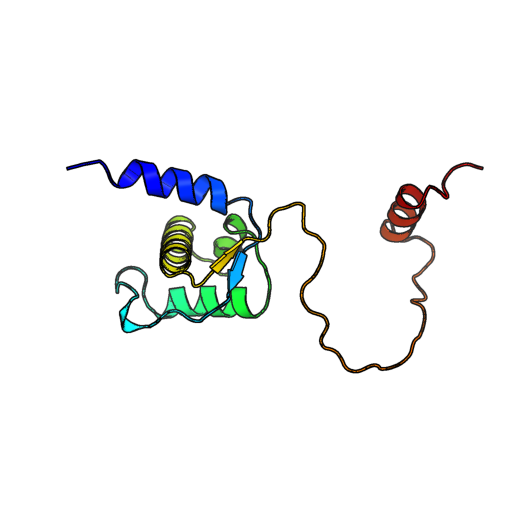ATOM 816 N N . ILE A 1 112 ? -13.852 27.124 9.824 1.00 71.75 112 ILE A N 1
ATOM 817 C CA . ILE A 1 112 ? -12.534 27.281 9.210 1.00 71.75 112 ILE A CA 1
ATOM 818 C C . ILE A 1 112 ? -12.014 28.708 9.418 1.00 71.75 112 ILE A C 1
ATOM 820 O O . ILE A 1 112 ? -10.897 28.877 9.889 1.00 71.75 112 ILE A O 1
ATOM 824 N N . VAL A 1 113 ? -12.829 29.744 9.206 1.00 65.75 113 VAL A N 1
ATOM 825 C CA . VAL A 1 113 ? -12.410 31.145 9.400 1.00 65.75 113 VAL A CA 1
ATOM 826 C C . VAL A 1 113 ? -12.070 31.433 10.865 1.00 65.75 113 VAL A C 1
ATOM 828 O O . VAL A 1 113 ? -11.095 32.126 11.148 1.00 65.75 113 VAL A O 1
ATOM 831 N N . ARG A 1 114 ? -12.836 30.879 11.815 1.00 66.62 114 ARG A N 1
ATOM 832 C CA . ARG A 1 114 ? -12.535 30.999 13.254 1.00 66.62 114 ARG A CA 1
ATOM 833 C C . ARG A 1 114 ? -11.230 30.302 13.626 1.00 66.62 114 ARG A C 1
ATOM 835 O O . ARG A 1 114 ? -10.456 30.849 14.409 1.00 66.62 114 ARG A O 1
ATOM 842 N N . LEU A 1 115 ? -10.983 29.125 13.059 1.00 73.12 115 LEU A N 1
ATOM 843 C CA . LEU A 1 115 ? -9.757 28.369 13.287 1.00 73.12 115 LEU A CA 1
ATOM 844 C C . LEU A 1 115 ? -8.539 29.112 12.725 1.00 73.12 115 LEU A C 1
ATOM 846 O O . LEU A 1 115 ? -7.562 29.300 13.443 1.00 73.12 115 LEU A O 1
ATOM 850 N N . TRP A 1 116 ? -8.636 29.625 11.496 1.00 73.50 116 TRP A N 1
ATOM 851 C CA . TRP A 1 116 ? -7.589 30.439 10.874 1.00 73.50 116 TRP A CA 1
ATOM 852 C C . TRP A 1 116 ? -7.281 31.702 11.681 1.00 73.50 116 TRP A C 1
ATOM 854 O O . TRP A 1 116 ? -6.118 31.997 11.940 1.00 73.50 116 TRP A O 1
ATOM 864 N N . ARG A 1 117 ? -8.307 32.414 12.161 1.00 70.25 117 ARG A N 1
ATOM 865 C CA . ARG A 1 117 ? -8.124 33.633 12.967 1.00 70.25 117 ARG A CA 1
ATOM 866 C C . ARG A 1 117 ? -7.457 33.348 14.318 1.00 70.25 117 ARG A C 1
ATOM 868 O O . ARG A 1 117 ? -6.670 34.161 14.793 1.00 70.25 117 ARG A O 1
ATOM 875 N N . ARG A 1 118 ? -7.737 32.182 14.914 1.00 72.75 118 ARG A N 1
ATOM 876 C CA . ARG A 1 118 ? -7.116 31.730 16.169 1.00 72.75 118 ARG A CA 1
ATOM 877 C C . ARG A 1 118 ? -5.660 31.304 15.977 1.00 72.75 118 ARG A C 1
ATOM 879 O O . ARG A 1 118 ? -4.839 31.599 16.836 1.00 72.75 118 ARG A O 1
ATOM 886 N N . LEU A 1 119 ? -5.340 30.652 14.859 1.00 68.44 119 LEU A N 1
ATOM 887 C CA . LEU A 1 119 ? -3.967 30.266 14.516 1.00 68.44 119 LEU A CA 1
ATOM 888 C C . LEU A 1 119 ? -3.098 31.472 14.141 1.00 68.44 119 LEU A C 1
ATOM 890 O O . LEU A 1 119 ? -1.926 31.507 14.490 1.00 68.44 119 LEU A O 1
ATOM 894 N N . ALA A 1 120 ? -3.680 32.486 13.499 1.00 75.81 120 ALA A N 1
ATOM 895 C CA . ALA A 1 120 ? -2.984 33.717 13.130 1.00 75.81 120 ALA A CA 1
ATOM 896 C C . ALA A 1 120 ? -2.747 34.689 14.307 1.00 75.81 120 ALA A C 1
ATOM 898 O O . ALA A 1 120 ? -2.291 35.806 14.087 1.00 75.81 120 ALA A O 1
ATOM 899 N N . GLY A 1 121 ? -3.103 34.322 15.546 1.00 63.28 121 GLY A N 1
ATOM 900 C CA . GLY A 1 121 ? -2.943 35.189 16.722 1.00 63.28 121 GLY A CA 1
ATOM 901 C C . GLY A 1 121 ? -3.855 36.426 16.746 1.00 63.28 121 GLY A C 1
ATOM 902 O O . GLY A 1 121 ? -3.789 37.215 17.681 1.00 63.28 121 GLY A O 1
ATOM 903 N N . LEU A 1 122 ? -4.760 36.580 15.775 1.00 61.06 122 LEU A N 1
ATOM 904 C CA . LEU A 1 122 ? -5.678 37.722 15.621 1.00 61.06 122 LEU A CA 1
ATOM 905 C C . LEU A 1 122 ? -6.919 37.616 16.525 1.00 61.06 122 LEU A C 1
ATOM 907 O O . LEU A 1 122 ? -8.024 38.008 16.150 1.00 61.06 122 LEU A O 1
ATOM 911 N N . GLY A 1 123 ? -6.759 37.007 17.696 1.00 57.78 123 GLY A N 1
ATOM 912 C CA . GLY A 1 123 ? -7.857 36.549 18.534 1.00 57.78 123 GLY A CA 1
ATOM 913 C C . GLY A 1 123 ? -7.793 37.016 19.978 1.00 57.78 123 GLY A C 1
ATOM 914 O O . GLY A 1 123 ? -8.160 36.211 20.823 1.00 57.78 123 GLY A O 1
ATOM 915 N N . GLN A 1 124 ? -7.339 38.246 20.256 1.00 50.88 124 GLN A N 1
ATOM 916 C CA . GLN A 1 124 ? -7.612 38.970 21.510 1.00 50.88 124 GLN A CA 1
ATOM 917 C C . GLN A 1 124 ? -7.611 40.496 21.287 1.00 50.88 124 GLN A C 1
ATOM 919 O O . GLN A 1 124 ? -6.556 41.123 21.327 1.00 50.88 124 GLN A O 1
ATOM 924 N N . HIS A 1 125 ? -8.794 41.064 21.032 1.00 42.12 125 HIS A N 1
ATOM 925 C CA . HIS A 1 125 ? -9.332 42.258 21.699 1.00 42.12 125 HIS A CA 1
ATOM 926 C C . HIS A 1 125 ? -10.821 42.414 21.370 1.00 42.12 125 HIS A C 1
ATOM 928 O O . HIS A 1 125 ? -11.193 42.165 20.200 1.00 42.12 125 HIS A O 1
#